Protein AF-A0A553APY9-F1 (afdb_monomer)

Nearest PDB structures (foldseek):
  1v0o-assembly2_B  TM=5.295E-01  e=3.701E-01  Plasmodium falciparum
  6o8i-assembly1_A  TM=5.521E-01  e=5.568E-01  Homo sapiens
  4dgg-assembly2_B  TM=5.653E-01  e=9.412E-01  Gallus gallus
  8agy-assembly1_A  TM=4.780E-01  e=1.501E+00  Corallococcus coralloides

Solvent-accessible surface area (backbone atoms only — not comparable to full-atom values): 6824 Å² total; per-residue (Å²): 134,81,84,71,77,58,82,60,76,80,51,63,60,30,95,58,75,57,36,78,45,75,74,46,70,86,60,47,39,24,41,28,42,30,21,28,56,88,58,38,52,30,41,32,44,35,26,53,50,88,57,65,70,61,47,71,76,64,70,71,89,46,92,60,37,49,71,47,80,41,80,46,95,55,87,63,28,24,28,43,35,39,34,44,74,55,91,82,50,64,65,58,52,48,53,51,51,52,50,49,53,60,72,46,60,89,48,61,51,34,68,61,41,63,72,74,106

pLDDT: mean 89.83, std 10.82, range [36.5, 97.5]

Structure (mmCIF, N/CA/C/O backbone):
data_AF-A0A553APY9-F1
#
_entry.id   AF-A0A553APY9-F1
#
loop_
_atom_site.group_PDB
_atom_site.id
_atom_site.type_symbol
_atom_site.label_atom_id
_atom_site.label_alt_id
_atom_site.label_comp_id
_atom_site.label_asym_id
_atom_site.label_entity_id
_atom_site.label_seq_id
_atom_site.pdbx_PDB_ins_code
_atom_site.Cartn_x
_atom_site.Cartn_y
_atom_site.Cartn_z
_atom_site.occupancy
_atom_site.B_iso_or_equiv
_atom_site.auth_seq_id
_atom_site.auth_comp_id
_atom_site.auth_asym_id
_atom_site.auth_atom_id
_atom_site.pdbx_PDB_model_num
ATOM 1 N N . MET A 1 1 ? -26.928 -11.884 -1.900 1.00 36.50 1 MET A N 1
ATOM 2 C CA . MET A 1 1 ? -26.018 -10.834 -1.399 1.00 36.50 1 MET A CA 1
ATOM 3 C C . MET A 1 1 ? -25.132 -11.452 -0.334 1.00 36.50 1 MET A C 1
ATOM 5 O O . MET A 1 1 ? -25.503 -11.484 0.829 1.00 36.50 1 MET A O 1
ATOM 9 N N . THR A 1 2 ? -24.013 -12.050 -0.732 1.00 36.78 2 THR A N 1
ATOM 10 C CA . THR A 1 2 ? -22.981 -12.454 0.225 1.00 36.78 2 THR A CA 1
ATOM 11 C C . THR A 1 2 ? -22.277 -11.182 0.669 1.00 36.78 2 THR A C 1
ATOM 13 O O . THR A 1 2 ? -21.642 -10.521 -0.147 1.00 36.78 2 THR A O 1
ATOM 16 N N . SER A 1 3 ? -22.445 -10.805 1.937 1.00 44.34 3 SER A N 1
ATOM 17 C CA . SER A 1 3 ? -21.551 -9.851 2.590 1.00 44.34 3 SER A CA 1
ATOM 18 C C . SER A 1 3 ? -20.175 -10.516 2.630 1.00 44.34 3 SER A C 1
ATOM 20 O O . SER A 1 3 ? -19.861 -11.292 3.530 1.00 44.34 3 SER A O 1
ATOM 22 N N . SER A 1 4 ? -19.410 -10.347 1.555 1.00 58.50 4 SER A N 1
ATOM 23 C CA . SER A 1 4 ? -18.017 -10.760 1.507 1.00 58.50 4 SER A CA 1
ATOM 24 C C . SER A 1 4 ? -17.291 -9.867 2.502 1.00 58.50 4 SER A C 1
ATOM 26 O O . SER A 1 4 ? -17.293 -8.649 2.331 1.00 58.50 4 SER A O 1
ATOM 28 N N . LYS A 1 5 ? -16.739 -10.453 3.570 1.00 74.50 5 LYS A N 1
ATOM 29 C CA . LYS A 1 5 ? -15.943 -9.708 4.552 1.00 74.50 5 LYS A CA 1
ATOM 30 C C . LYS A 1 5 ? -14.893 -8.872 3.828 1.00 74.50 5 LYS A C 1
ATOM 32 O O . LYS A 1 5 ? -14.257 -9.355 2.888 1.00 74.50 5 LYS A O 1
ATOM 37 N N . ALA A 1 6 ? -14.725 -7.631 4.265 1.00 83.81 6 ALA A N 1
ATOM 38 C CA . ALA A 1 6 ? -13.698 -6.773 3.708 1.00 83.81 6 ALA A CA 1
ATOM 39 C C . ALA A 1 6 ? -12.320 -7.354 4.077 1.00 83.81 6 ALA A C 1
ATOM 41 O O . ALA A 1 6 ? -12.175 -7.940 5.155 1.00 83.81 6 ALA A O 1
ATOM 42 N N . PRO A 1 7 ? -11.287 -7.190 3.234 1.00 89.62 7 PRO A N 1
ATOM 43 C CA . PRO A 1 7 ? -9.967 -7.780 3.475 1.00 89.62 7 PRO A CA 1
ATOM 44 C C . PRO A 1 7 ? -9.374 -7.398 4.844 1.00 89.62 7 PRO A C 1
ATOM 46 O O . PRO A 1 7 ? -8.695 -8.211 5.469 1.00 89.62 7 PRO A O 1
ATOM 49 N N . TRP A 1 8 ? -9.702 -6.205 5.348 1.00 93.00 8 TRP A N 1
ATOM 50 C CA . TRP A 1 8 ? -9.249 -5.675 6.639 1.00 93.00 8 TRP A CA 1
ATOM 51 C C . TRP A 1 8 ? -9.923 -6.286 7.878 1.00 93.00 8 TRP A C 1
ATOM 53 O O . TRP A 1 8 ? -9.406 -6.114 8.987 1.00 93.00 8 TRP A O 1
ATOM 63 N N . ASP A 1 9 ? -11.056 -6.986 7.723 1.00 89.00 9 ASP A N 1
ATOM 64 C CA . ASP A 1 9 ? -11.813 -7.575 8.844 1.00 89.00 9 ASP A CA 1
ATOM 65 C C . ASP A 1 9 ? -11.021 -8.683 9.550 1.00 89.00 9 ASP A C 1
ATOM 67 O O . ASP A 1 9 ? -11.153 -8.898 10.752 1.00 89.00 9 ASP A O 1
ATOM 71 N N . GLU A 1 10 ? -10.169 -9.379 8.803 1.00 88.31 10 GLU A N 1
ATOM 72 C CA . GLU A 1 10 ? -9.357 -10.494 9.296 1.00 88.31 10 GLU A CA 1
ATOM 73 C C . GLU A 1 10 ? -7.900 -10.094 9.557 1.00 88.31 10 GLU A C 1
ATOM 75 O O . GLU A 1 10 ? -7.073 -10.927 9.933 1.00 88.31 10 GLU A O 1
ATOM 80 N N . MET A 1 11 ? -7.562 -8.824 9.330 1.00 92.25 11 MET A N 1
ATOM 81 C CA . MET A 1 11 ? -6.226 -8.295 9.562 1.00 92.25 11 MET A CA 1
ATOM 82 C C . MET A 1 11 ? -6.098 -7.808 11.001 1.00 92.25 11 MET A C 1
ATOM 84 O O . MET A 1 11 ? -6.916 -7.022 11.496 1.00 92.25 11 MET A O 1
ATOM 88 N N . LYS A 1 12 ? -5.030 -8.256 11.663 1.00 90.94 12 LYS A N 1
ATOM 89 C CA . LYS A 1 12 ? -4.655 -7.758 12.984 1.00 90.94 12 LYS A CA 1
ATOM 90 C C . LYS A 1 12 ? -4.171 -6.314 12.867 1.00 90.94 12 LYS A C 1
ATOM 92 O O . LYS A 1 12 ? -3.375 -6.001 11.981 1.00 90.94 12 LYS A O 1
ATOM 97 N N . THR A 1 13 ? -4.642 -5.465 13.774 1.00 93.62 13 THR A N 1
ATOM 98 C CA . THR A 1 13 ? -4.030 -4.157 14.024 1.00 93.62 13 THR A CA 1
ATOM 99 C C . THR A 1 13 ? -2.642 -4.406 14.624 1.00 93.62 13 THR A C 1
ATOM 101 O O . THR A 1 13 ? -2.563 -5.149 15.605 1.00 93.62 13 THR A O 1
ATOM 104 N N . PRO A 1 14 ? -1.561 -3.903 14.011 1.00 92.56 14 PRO A N 1
ATOM 105 C CA . PRO A 1 14 ? -0.211 -4.075 14.530 1.00 92.56 14 PRO A CA 1
ATOM 106 C C . PRO A 1 14 ? 0.078 -3.106 15.680 1.00 92.56 14 PRO A C 1
ATOM 108 O O . PRO A 1 14 ? -0.596 -2.090 15.836 1.00 92.56 14 PRO A O 1
ATOM 111 N N . ASP A 1 15 ? 1.138 -3.397 16.433 1.00 90.19 15 ASP A N 1
ATOM 112 C CA . ASP A 1 15 ? 1.657 -2.504 17.476 1.00 90.19 15 ASP A CA 1
ATOM 113 C C . ASP A 1 15 ? 2.608 -1.422 16.912 1.00 90.19 15 ASP A C 1
ATOM 115 O O . ASP A 1 15 ? 2.901 -0.439 17.593 1.00 90.19 15 ASP A O 1
ATOM 119 N N . SER A 1 16 ? 3.086 -1.577 15.667 1.00 87.19 16 SER A N 1
ATOM 120 C CA . SER A 1 16 ? 3.913 -0.599 14.943 1.00 87.19 16 SER A CA 1
ATOM 121 C C . SER A 1 16 ? 3.692 -0.664 13.424 1.00 87.19 16 SER A C 1
ATOM 123 O O . SER A 1 16 ? 3.320 -1.709 12.890 1.00 87.19 16 SER A O 1
ATOM 125 N N . ASP A 1 17 ? 3.946 0.449 12.729 1.00 87.25 17 ASP A N 1
ATOM 126 C CA . ASP A 1 17 ? 3.840 0.582 11.267 1.00 87.25 17 ASP A CA 1
ATOM 127 C C . ASP A 1 17 ? 2.469 0.141 10.712 1.00 87.25 17 ASP A C 1
ATOM 129 O O . ASP A 1 17 ? 1.442 0.755 11.015 1.00 87.25 17 ASP A O 1
ATOM 133 N N . TYR A 1 18 ? 2.440 -0.902 9.879 1.00 88.56 18 TYR A N 1
ATOM 134 C CA . TYR A 1 18 ? 1.225 -1.482 9.319 1.00 88.56 18 TYR A CA 1
ATOM 135 C C . TYR A 1 18 ? 1.392 -2.987 9.052 1.00 88.56 18 TYR A C 1
ATOM 137 O O . TYR A 1 18 ? 2.455 -3.465 8.655 1.00 88.56 18 TYR A O 1
ATOM 145 N N . THR A 1 19 ? 0.310 -3.749 9.219 1.00 92.56 19 THR A N 1
ATOM 146 C CA . THR A 1 19 ? 0.218 -5.147 8.772 1.00 92.56 19 THR A CA 1
ATOM 147 C C . THR A 1 19 ? -0.132 -5.157 7.292 1.00 92.56 19 THR A C 1
ATOM 149 O O . THR A 1 19 ? -1.050 -4.442 6.897 1.00 92.56 19 THR A O 1
ATOM 152 N N . VAL A 1 20 ? 0.505 -6.014 6.488 1.00 93.06 20 VAL A N 1
ATOM 153 C CA . VAL A 1 20 ? 0.200 -6.170 5.055 1.00 93.06 20 VAL A CA 1
ATOM 154 C C . VAL A 1 20 ? -0.348 -7.555 4.714 1.00 93.06 20 VAL A C 1
ATOM 156 O O . VAL A 1 20 ? 0.037 -8.564 5.307 1.00 93.06 20 VAL A O 1
ATOM 159 N N . ARG A 1 21 ? -1.242 -7.608 3.725 1.00 94.50 21 ARG A N 1
ATOM 160 C CA . ARG A 1 21 ? -1.699 -8.830 3.053 1.00 94.50 21 ARG A CA 1
ATOM 161 C C . ARG A 1 21 ? -1.588 -8.622 1.544 1.00 94.50 21 ARG A C 1
ATOM 163 O O . ARG A 1 21 ? -2.290 -7.780 0.988 1.00 94.50 21 ARG A O 1
ATOM 170 N N . TYR A 1 22 ? -0.730 -9.403 0.897 1.00 94.44 22 TYR A N 1
ATOM 171 C CA . TYR A 1 22 ? -0.507 -9.338 -0.547 1.00 94.44 22 TYR A CA 1
ATOM 172 C C . TYR A 1 22 ? -1.771 -9.691 -1.342 1.00 94.44 22 TYR A C 1
ATOM 174 O O . TYR A 1 22 ? -2.464 -10.663 -1.031 1.00 94.44 22 TYR A O 1
ATOM 182 N N . VAL A 1 23 ? -2.053 -8.896 -2.373 1.00 94.88 23 VAL A N 1
ATOM 183 C CA . VAL A 1 23 ? -3.082 -9.150 -3.394 1.00 94.88 23 VAL A CA 1
ATOM 184 C C . VAL A 1 23 ? -2.454 -9.797 -4.623 1.00 94.88 23 VAL A C 1
ATOM 186 O O . VAL A 1 23 ? -3.020 -10.734 -5.182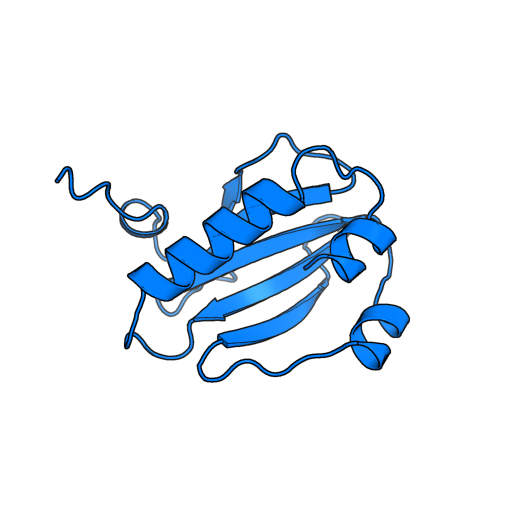 1.00 94.88 23 VAL A O 1
ATOM 189 N N . THR A 1 24 ? -1.277 -9.316 -5.026 1.00 93.69 24 THR A N 1
ATOM 190 C CA . THR A 1 24 ? -0.486 -9.862 -6.136 1.00 93.69 24 THR A CA 1
ATOM 191 C C . THR A 1 24 ? 0.779 -10.541 -5.620 1.00 93.69 24 THR A C 1
ATOM 193 O O . THR A 1 24 ? 1.188 -10.348 -4.474 1.00 93.69 24 THR A O 1
ATOM 196 N N . SER A 1 25 ? 1.416 -11.350 -6.467 1.00 91.44 25 SER A N 1
ATOM 197 C CA . SER A 1 25 ? 2.758 -11.853 -6.173 1.00 91.44 25 SER A CA 1
ATOM 198 C C . SER A 1 25 ? 3.748 -10.686 -6.049 1.00 91.44 25 SER A C 1
ATOM 200 O O . SER A 1 25 ? 3.636 -9.736 -6.827 1.00 91.44 25 SER A O 1
ATOM 202 N N . PRO A 1 26 ? 4.707 -10.749 -5.110 1.00 91.50 26 PRO A N 1
ATOM 203 C CA . PRO A 1 26 ? 5.747 -9.735 -4.992 1.00 91.50 26 PRO A CA 1
ATOM 204 C C . PRO A 1 26 ? 6.559 -9.576 -6.283 1.00 91.50 26 PRO A C 1
ATOM 206 O O . PRO A 1 26 ? 6.942 -10.567 -6.906 1.00 91.50 26 PRO A O 1
ATOM 209 N N . GLY A 1 27 ? 6.848 -8.330 -6.642 1.00 92.00 27 GLY A N 1
ATOM 210 C CA . GLY A 1 27 ? 7.650 -7.928 -7.798 1.00 92.00 27 GLY A CA 1
ATOM 211 C C . GLY A 1 27 ? 7.872 -6.414 -7.812 1.00 92.00 27 GLY A C 1
ATOM 212 O O . GLY A 1 27 ? 7.689 -5.762 -6.780 1.00 92.00 27 GLY A O 1
ATOM 213 N N . ASP A 1 28 ? 8.220 -5.868 -8.978 1.00 95.19 28 ASP A N 1
ATOM 214 C CA . ASP A 1 28 ? 8.484 -4.430 -9.168 1.00 95.19 28 ASP A CA 1
ATOM 215 C C . ASP A 1 28 ? 7.252 -3.561 -8.866 1.00 95.19 28 ASP A C 1
ATOM 217 O O . ASP A 1 28 ? 7.373 -2.427 -8.403 1.00 95.19 28 ASP A O 1
ATOM 221 N N . VAL A 1 29 ? 6.059 -4.126 -9.083 1.00 97.00 29 VAL A N 1
ATOM 222 C CA . VAL A 1 29 ? 4.769 -3.571 -8.671 1.00 97.00 29 VAL A CA 1
ATOM 223 C C . VAL A 1 29 ? 4.035 -4.626 -7.857 1.00 97.00 29 VAL A C 1
ATOM 225 O O . VAL A 1 29 ? 3.758 -5.722 -8.347 1.00 97.00 29 VAL A O 1
ATOM 228 N N . THR A 1 30 ? 3.712 -4.308 -6.605 1.00 96.38 30 THR A N 1
ATOM 229 C CA . THR A 1 30 ? 2.994 -5.229 -5.715 1.00 96.38 30 THR A CA 1
ATOM 230 C C . THR A 1 30 ? 1.814 -4.533 -5.056 1.00 96.38 30 THR A C 1
ATOM 232 O O . THR A 1 30 ? 1.963 -3.464 -4.472 1.00 96.38 30 THR A O 1
ATOM 235 N N . LEU A 1 31 ? 0.634 -5.146 -5.126 1.00 97.12 31 LEU A N 1
ATOM 236 C CA . LEU A 1 31 ? -0.584 -4.605 -4.529 1.00 97.12 31 LEU A CA 1
ATOM 237 C C . LEU A 1 31 ? -0.847 -5.284 -3.192 1.00 97.12 31 LEU A C 1
ATOM 239 O O . LEU A 1 31 ? -0.837 -6.515 -3.103 1.00 97.12 31 LEU A O 1
ATOM 243 N N . CYS A 1 32 ? -1.125 -4.492 -2.164 1.00 96.12 32 CYS A N 1
ATOM 244 C CA . CYS A 1 32 ? -1.321 -4.975 -0.805 1.00 96.12 32 CYS A CA 1
ATOM 245 C C . CYS A 1 32 ? -2.546 -4.324 -0.161 1.00 96.12 32 CYS A C 1
ATOM 247 O O . CYS A 1 32 ? -2.759 -3.116 -0.249 1.00 96.12 32 CYS A O 1
ATOM 249 N N . TRP A 1 33 ? -3.298 -5.122 0.588 1.00 96.69 33 TRP A N 1
ATOM 250 C CA . TRP A 1 33 ? -4.141 -4.600 1.658 1.00 96.69 33 TRP A CA 1
ATOM 251 C C . TRP A 1 33 ? -3.259 -4.294 2.866 1.00 96.69 33 TRP A C 1
ATOM 253 O O . TRP A 1 33 ? -2.344 -5.065 3.166 1.00 96.69 33 TRP A O 1
ATOM 263 N N . GLY A 1 34 ? -3.543 -3.209 3.581 1.00 95.31 34 GLY A N 1
ATOM 264 C CA . GLY A 1 34 ? -2.814 -2.834 4.789 1.00 95.31 34 GLY A CA 1
ATOM 265 C C . GLY A 1 34 ? -3.733 -2.424 5.938 1.00 95.31 34 GLY A C 1
ATOM 266 O O . GLY A 1 34 ? -4.878 -2.039 5.713 1.00 95.3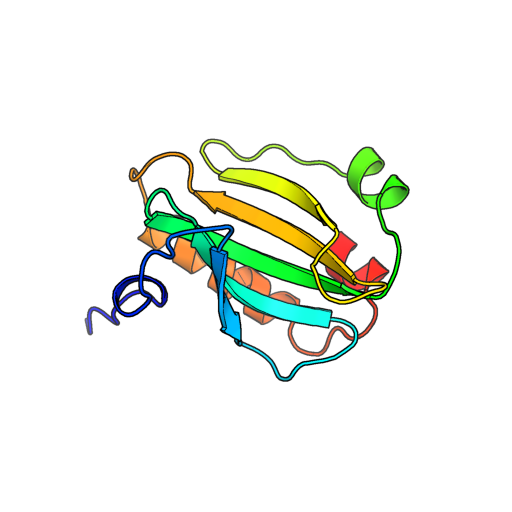1 34 GLY A O 1
ATOM 267 N N . L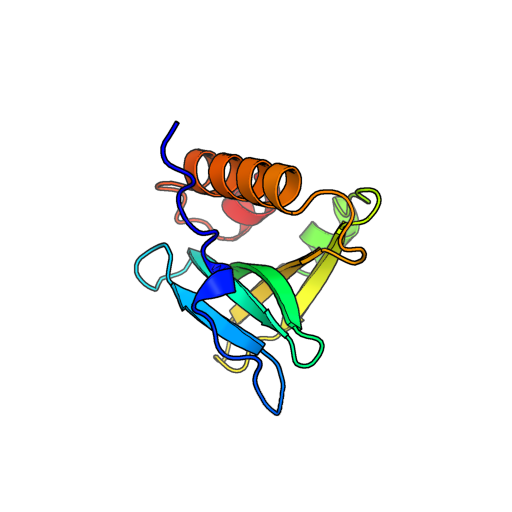YS A 1 35 ? -3.238 -2.502 7.172 1.00 94.75 35 LYS A N 1
ATOM 268 C CA . LYS A 1 35 ? -3.911 -1.955 8.356 1.00 94.75 35 LYS A CA 1
ATOM 269 C C . LYS A 1 35 ? -2.879 -1.313 9.269 1.00 94.75 35 LYS A C 1
ATOM 271 O O . LYS A 1 35 ? -1.909 -1.983 9.619 1.00 94.75 35 LYS A O 1
ATOM 276 N N . ASP A 1 36 ? -3.068 -0.046 9.609 1.00 93.38 36 ASP A N 1
ATOM 277 C CA . ASP A 1 36 ? -2.137 0.704 10.456 1.00 93.38 36 ASP A CA 1
ATOM 278 C C . ASP A 1 36 ? -2.399 0.469 11.955 1.00 93.38 36 ASP A C 1
ATOM 280 O O . ASP A 1 36 ? -3.343 -0.233 12.332 1.00 93.38 36 ASP A O 1
ATOM 284 N N . VAL A 1 37 ? -1.580 1.083 12.812 1.00 93.25 37 VAL A N 1
ATOM 285 C CA . VAL A 1 37 ? -1.712 1.024 14.281 1.00 93.25 37 VAL A CA 1
ATOM 286 C C . VAL A 1 37 ? -3.041 1.577 14.812 1.00 93.25 37 VAL A C 1
ATOM 288 O O . VAL A 1 37 ? -3.483 1.180 15.889 1.00 93.25 37 VAL A O 1
ATOM 291 N N . GLN A 1 38 ? -3.705 2.471 14.073 1.00 92.31 38 GLN A N 1
ATOM 292 C CA . GLN A 1 38 ? -5.026 2.999 14.430 1.00 92.31 38 GLN A CA 1
ATOM 293 C C . GLN A 1 38 ? -6.165 2.078 13.964 1.00 92.31 38 GLN A C 1
ATOM 295 O O . GLN A 1 38 ? -7.328 2.292 14.309 1.00 92.31 38 GLN A O 1
ATOM 300 N N . GLY A 1 39 ? -5.850 1.024 13.209 1.00 91.56 39 GLY A N 1
ATOM 301 C CA . GLY A 1 39 ? -6.822 0.108 12.628 1.00 91.56 39 GLY A CA 1
ATOM 302 C C . GLY A 1 39 ? -7.470 0.630 11.343 1.00 91.56 39 GLY A C 1
ATOM 303 O O . GLY A 1 39 ? -8.451 0.030 10.890 1.00 91.56 39 GLY A O 1
ATOM 304 N N . GLN A 1 40 ? -6.941 1.705 10.757 1.00 93.62 40 GLN A N 1
ATOM 305 C CA . GLN A 1 40 ? -7.400 2.272 9.496 1.00 93.62 40 GLN A CA 1
ATOM 306 C C . GLN A 1 40 ? -7.167 1.291 8.347 1.00 93.62 40 GLN A C 1
ATOM 308 O O . GLN A 1 40 ? -6.216 0.507 8.327 1.00 93.62 40 GLN A O 1
ATOM 313 N N . CYS A 1 41 ? -8.082 1.322 7.381 1.00 94.56 41 CYS A N 1
ATOM 314 C CA . CYS A 1 41 ? -8.003 0.498 6.183 1.00 94.56 41 CYS A CA 1
ATOM 315 C C . CYS A 1 41 ? -7.026 1.146 5.204 1.00 94.56 41 CYS A C 1
ATOM 317 O O . CYS A 1 41 ? -7.241 2.288 4.800 1.00 94.56 41 CYS A O 1
ATOM 319 N N . LEU A 1 42 ? -5.989 0.406 4.815 1.00 95.50 42 LEU A N 1
ATOM 320 C CA . LEU A 1 42 ? -5.006 0.850 3.836 1.00 95.50 42 LEU A CA 1
ATOM 321 C C . LEU A 1 42 ? -5.092 0.029 2.553 1.00 95.50 42 LEU A C 1
ATOM 323 O O . LEU A 1 42 ? -5.344 -1.184 2.585 1.00 95.50 42 LEU A O 1
ATOM 327 N N . PHE A 1 43 ? -4.769 0.675 1.444 1.00 96.56 43 PHE A N 1
ATOM 328 C CA . PHE A 1 43 ? -4.354 0.019 0.213 1.00 96.56 43 PHE A CA 1
ATOM 329 C C . PHE A 1 43 ? -2.983 0.553 -0.184 1.00 96.56 43 PHE A C 1
ATOM 331 O O . PHE A 1 43 ? -2.755 1.758 -0.152 1.00 96.56 43 PHE A O 1
ATOM 338 N N . ILE A 1 44 ? -2.053 -0.349 -0.485 1.00 96.69 44 ILE A N 1
ATOM 339 C CA . ILE A 1 44 ? -0.649 -0.012 -0.708 1.00 96.69 44 ILE A CA 1
ATOM 340 C C . ILE A 1 44 ? -0.239 -0.543 -2.076 1.00 96.69 44 ILE A C 1
ATOM 342 O O . ILE A 1 44 ? -0.340 -1.745 -2.332 1.00 96.69 44 ILE A O 1
ATOM 346 N N . VAL A 1 45 ? 0.263 0.349 -2.926 1.00 97.25 45 VAL A N 1
ATOM 347 C CA . VAL A 1 45 ? 0.954 -0.001 -4.169 1.00 97.25 45 VAL A CA 1
ATOM 348 C C . VAL A 1 45 ? 2.448 0.118 -3.899 1.00 97.25 45 VAL A C 1
ATOM 350 O O . VAL A 1 45 ? 2.976 1.220 -3.758 1.00 97.25 45 VAL A O 1
ATOM 353 N N . GLN A 1 46 ? 3.121 -1.020 -3.761 1.00 96.69 46 GLN A N 1
ATOM 354 C CA . GLN A 1 46 ? 4.573 -1.072 -3.636 1.00 96.69 46 GLN A CA 1
ATOM 355 C C . GLN A 1 46 ? 5.195 -0.939 -5.023 1.00 96.69 46 GLN A C 1
ATOM 357 O O . GLN A 1 46 ? 4.779 -1.632 -5.952 1.00 96.69 46 GLN A O 1
ATOM 362 N N . LEU A 1 47 ? 6.181 -0.061 -5.135 1.00 97.50 47 LEU A N 1
ATOM 363 C CA . LEU A 1 47 ? 6.832 0.353 -6.366 1.00 97.50 47 LEU A CA 1
ATOM 364 C C . LEU A 1 47 ? 8.346 0.266 -6.172 1.00 97.50 47 LEU A C 1
ATOM 366 O O . LEU A 1 47 ? 8.882 0.848 -5.228 1.00 97.50 47 LEU A O 1
ATOM 370 N N . GLU A 1 48 ? 9.036 -0.433 -7.065 1.00 97.31 48 GLU A N 1
ATOM 371 C CA . GLU A 1 48 ? 10.499 -0.413 -7.130 1.00 97.31 48 GLU A CA 1
ATOM 372 C C . GLU A 1 48 ? 10.989 0.956 -7.641 1.00 97.31 48 GLU A C 1
ATOM 374 O O . GLU A 1 48 ? 10.475 1.485 -8.630 1.00 97.31 48 GLU A O 1
ATOM 379 N N . GLY A 1 49 ? 11.996 1.530 -6.985 1.00 96.06 49 GLY A N 1
ATOM 380 C CA . GLY A 1 49 ? 12.634 2.799 -7.340 1.00 96.06 49 GLY A CA 1
ATOM 381 C C . GLY A 1 49 ? 12.143 4.027 -6.561 1.00 96.06 49 GLY A C 1
ATOM 382 O O . GLY A 1 49 ? 11.416 3.931 -5.573 1.00 96.06 49 GLY A O 1
ATOM 383 N N . ASP A 1 50 ? 12.588 5.205 -7.014 1.00 96.25 50 ASP A N 1
ATOM 384 C CA . ASP A 1 50 ? 12.184 6.509 -6.476 1.00 96.25 50 ASP A CA 1
ATOM 385 C C . ASP A 1 50 ? 11.276 7.254 -7.463 1.00 96.25 50 ASP A C 1
ATOM 387 O O . ASP A 1 50 ? 11.692 7.666 -8.545 1.00 96.25 50 ASP A O 1
ATOM 391 N N . HIS A 1 51 ? 10.035 7.463 -7.043 1.00 96.06 51 HIS A N 1
ATOM 392 C CA . HIS A 1 51 ? 8.951 8.086 -7.789 1.00 96.06 51 HIS A CA 1
ATOM 393 C C . HIS A 1 51 ? 8.508 9.424 -7.189 1.00 96.06 51 HIS A C 1
ATOM 395 O O . HIS A 1 51 ? 7.457 9.963 -7.548 1.00 96.06 51 HIS A O 1
ATOM 401 N N . THR A 1 52 ? 9.309 9.999 -6.285 1.00 95.31 52 THR A N 1
ATOM 402 C CA . THR A 1 52 ? 8.977 11.232 -5.553 1.00 95.31 52 THR A CA 1
ATOM 403 C C . THR A 1 52 ? 8.611 12.387 -6.486 1.00 95.31 52 THR A C 1
ATOM 405 O O . THR A 1 52 ? 7.660 13.127 -6.225 1.00 95.31 52 THR A O 1
ATOM 408 N N . GLU A 1 53 ? 9.350 12.568 -7.583 1.00 94.94 53 GLU A N 1
ATOM 409 C CA . GLU A 1 53 ? 9.078 13.650 -8.535 1.00 94.94 53 GLU A CA 1
ATOM 410 C C . GLU A 1 53 ? 7.764 13.455 -9.294 1.00 94.94 53 GLU A C 1
ATOM 412 O O . GLU A 1 53 ? 7.026 14.422 -9.493 1.00 94.94 53 GLU A O 1
ATOM 417 N N . GLN A 1 54 ? 7.463 12.222 -9.711 1.00 93.44 54 GLN A N 1
ATOM 418 C CA . GLN A 1 54 ? 6.222 11.902 -10.415 1.00 93.44 54 GLN A CA 1
ATOM 419 C C . GLN A 1 54 ? 5.018 12.075 -9.490 1.00 93.44 54 GLN A C 1
ATOM 421 O O . GLN A 1 54 ? 4.049 12.734 -9.869 1.00 93.44 54 GLN A O 1
ATOM 426 N N . PHE A 1 55 ? 5.109 11.569 -8.258 1.00 94.19 55 PHE A N 1
ATOM 427 C CA . PHE A 1 55 ? 4.063 11.733 -7.253 1.00 94.19 55 PHE A CA 1
ATOM 428 C C . PHE A 1 55 ? 3.774 13.211 -6.980 1.00 94.19 55 PHE A C 1
ATOM 430 O O . PHE A 1 55 ? 2.627 13.634 -7.053 1.00 94.19 55 PHE A O 1
ATOM 437 N N . ARG A 1 56 ? 4.802 14.043 -6.769 1.00 91.94 56 ARG A N 1
ATOM 438 C CA . ARG A 1 56 ? 4.606 15.485 -6.522 1.00 91.94 56 ARG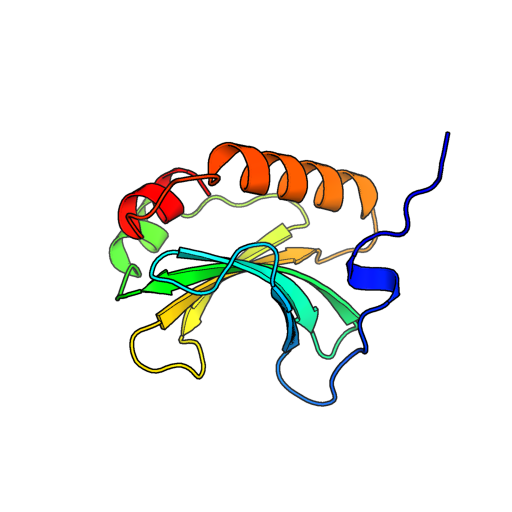 A CA 1
ATOM 439 C C . ARG A 1 56 ? 3.937 16.227 -7.680 1.00 91.94 56 ARG A C 1
ATOM 441 O O . ARG A 1 56 ? 3.243 17.207 -7.432 1.00 91.94 56 ARG A O 1
ATOM 448 N N . LYS A 1 57 ? 4.156 15.800 -8.928 1.00 89.75 57 LYS A N 1
ATOM 449 C CA . LYS A 1 57 ? 3.536 16.420 -10.113 1.00 89.75 57 LYS A CA 1
ATOM 450 C C . LYS A 1 57 ? 2.061 16.049 -10.272 1.00 89.75 57 LYS A C 1
ATOM 452 O O . LYS A 1 57 ? 1.299 16.872 -10.769 1.00 89.75 57 LYS A O 1
ATOM 457 N N . ASN A 1 58 ? 1.683 14.842 -9.850 1.00 83.19 58 ASN A N 1
ATOM 458 C CA . ASN A 1 58 ? 0.363 14.255 -10.101 1.00 83.19 58 ASN A CA 1
ATOM 459 C C . ASN A 1 58 ? -0.469 14.040 -8.825 1.00 83.19 58 ASN A C 1
ATOM 461 O O . ASN A 1 58 ? -1.538 13.432 -8.891 1.00 83.19 58 ASN A O 1
ATOM 465 N N . ALA A 1 59 ? 0.014 14.515 -7.673 1.00 78.69 59 ALA A N 1
ATOM 466 C CA . ALA A 1 59 ? -0.636 14.332 -6.383 1.00 78.69 59 ALA A CA 1
ATOM 467 C C . ALA A 1 59 ? -2.086 14.825 -6.443 1.00 78.69 59 ALA A C 1
ATOM 469 O O . ALA A 1 59 ? -2.355 16.011 -6.646 1.00 78.69 59 ALA A O 1
ATOM 470 N N . THR A 1 60 ? -3.013 13.889 -6.266 1.00 78.81 60 THR A N 1
ATOM 471 C CA . THR A 1 60 ? -4.448 14.152 -6.265 1.00 78.81 60 THR A CA 1
ATOM 472 C C . THR A 1 60 ? -4.972 13.994 -4.850 1.00 78.81 60 THR A C 1
ATOM 474 O O . THR A 1 60 ? -4.623 13.048 -4.149 1.00 78.81 60 THR A O 1
ATOM 477 N N . THR A 1 61 ? -5.821 14.925 -4.426 1.00 79.81 61 THR A N 1
ATOM 478 C CA . THR A 1 61 ? -6.522 14.824 -3.150 1.00 79.81 61 THR A CA 1
ATOM 479 C C . THR A 1 61 ? -7.874 14.160 -3.357 1.00 79.81 61 THR A C 1
ATOM 481 O O . THR A 1 61 ? -8.657 14.550 -4.225 1.00 79.81 61 THR A O 1
ATOM 484 N N . VAL A 1 62 ? -8.165 13.156 -2.537 1.00 83.75 62 VAL A N 1
ATOM 485 C CA . VAL A 1 62 ? -9.475 12.511 -2.495 1.00 83.75 62 VAL A CA 1
ATOM 486 C C . VAL A 1 62 ? -10.049 12.718 -1.103 1.00 83.75 62 VAL A C 1
ATOM 488 O O . VAL A 1 62 ? -9.395 12.458 -0.099 1.00 83.75 62 VAL A O 1
ATOM 491 N N . ASN A 1 63 ? -11.274 13.235 -1.020 1.00 84.00 63 ASN A N 1
ATOM 492 C CA . ASN A 1 63 ? -11.889 13.506 0.277 1.00 84.00 63 ASN A CA 1
ATOM 493 C C . ASN A 1 63 ? -11.972 12.219 1.111 1.00 84.00 63 ASN A C 1
ATOM 495 O O . ASN A 1 63 ? -12.495 11.214 0.635 1.00 84.00 63 ASN A O 1
ATOM 499 N N . ALA A 1 64 ? -11.508 12.288 2.363 1.00 87.19 64 ALA A N 1
ATOM 500 C CA . ALA A 1 64 ? -11.465 11.180 3.322 1.00 87.19 64 ALA A CA 1
ATOM 501 C C . ALA A 1 64 ? -10.514 10.019 2.969 1.00 87.19 64 ALA A C 1
ATOM 503 O O . ALA A 1 64 ? -10.536 9.000 3.664 1.00 87.19 64 ALA A O 1
ATOM 504 N N . ILE A 1 65 ? -9.684 10.169 1.932 1.00 91.38 65 ILE A N 1
ATOM 505 C CA . ILE A 1 65 ? -8.590 9.249 1.624 1.00 91.38 65 ILE A CA 1
ATOM 506 C C . ILE A 1 65 ? -7.295 10.057 1.624 1.00 91.38 65 ILE A C 1
ATOM 508 O O . ILE A 1 65 ? -7.050 10.865 0.728 1.00 91.38 65 ILE A O 1
ATOM 512 N N . GLU A 1 66 ? -6.467 9.830 2.634 1.00 92.38 66 GLU A N 1
ATOM 513 C CA . GLU A 1 66 ? -5.099 10.336 2.645 1.00 92.38 66 GLU A CA 1
ATOM 514 C C . GLU A 1 66 ? -4.280 9.519 1.639 1.00 92.38 66 GLU A C 1
ATOM 516 O O . GLU A 1 66 ? -4.402 8.293 1.575 1.00 92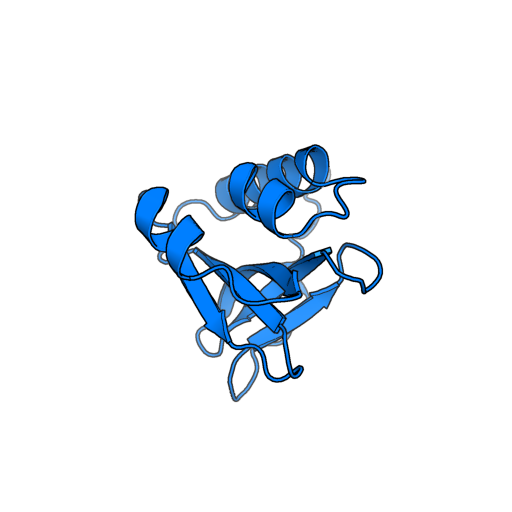.38 66 GLU A O 1
ATOM 521 N N . VAL A 1 67 ? -3.485 10.206 0.819 1.00 93.50 67 VAL A N 1
ATOM 522 C CA . VAL A 1 67 ? -2.636 9.590 -0.204 1.00 93.50 67 VAL A CA 1
ATOM 523 C C . VAL A 1 67 ? -1.209 10.059 0.023 1.00 93.50 67 VAL A C 1
ATOM 525 O O . VAL A 1 67 ? -0.907 11.238 -0.155 1.00 93.50 67 VAL A O 1
ATOM 528 N N . ASP A 1 68 ? -0.330 9.125 0.369 1.00 93.75 68 ASP A N 1
ATOM 529 C CA . ASP A 1 68 ? 1.075 9.394 0.664 1.00 93.75 68 ASP A CA 1
ATOM 530 C C . ASP A 1 68 ? 2.004 8.501 -0.149 1.00 93.75 68 ASP A C 1
ATOM 532 O O . ASP A 1 68 ? 1.686 7.349 -0.432 1.00 93.75 68 ASP A O 1
ATOM 536 N N . LEU A 1 69 ? 3.217 8.988 -0.418 1.00 95.75 69 LEU A N 1
ATOM 537 C CA . LEU A 1 69 ? 4.327 8.161 -0.886 1.00 95.75 69 LEU A CA 1
ATOM 538 C C . LEU A 1 69 ? 5.362 8.019 0.235 1.00 95.75 69 LEU A C 1
ATOM 540 O O . LEU A 1 69 ? 5.924 9.014 0.698 1.00 95.75 69 LEU A O 1
ATOM 544 N N . ARG A 1 70 ? 5.626 6.787 0.678 1.00 94.31 70 ARG A N 1
ATOM 545 C CA . ARG A 1 70 ? 6.561 6.495 1.778 1.00 94.31 70 ARG A CA 1
ATOM 546 C C . ARG A 1 70 ? 7.637 5.509 1.342 1.00 94.31 70 ARG A C 1
ATOM 548 O O . ARG A 1 70 ? 7.383 4.639 0.520 1.00 94.31 70 ARG A O 1
ATOM 555 N N . GLN A 1 71 ? 8.832 5.620 1.915 1.00 94.75 71 GLN A N 1
ATOM 556 C CA . GLN A 1 71 ? 9.851 4.574 1.784 1.00 94.75 71 GLN A CA 1
ATOM 557 C C . GLN A 1 71 ? 9.395 3.334 2.556 1.00 94.75 71 GLN A C 1
ATOM 559 O O . GLN A 1 71 ? 8.893 3.455 3.677 1.00 94.75 71 GLN A O 1
ATOM 564 N N . LEU A 1 72 ? 9.550 2.157 1.956 1.00 91.62 72 LEU A N 1
ATOM 565 C CA . LEU A 1 72 ? 9.235 0.888 2.605 1.00 91.62 72 LEU A CA 1
ATOM 566 C C . LEU A 1 72 ? 10.473 0.330 3.325 1.00 91.62 72 LEU A C 1
ATOM 568 O O . LEU A 1 72 ? 11.597 0.732 3.023 1.00 91.62 72 LEU A O 1
ATOM 572 N N . PRO A 1 73 ? 10.300 -0.616 4.268 1.00 86.75 73 PRO A N 1
ATOM 573 C CA . PRO A 1 73 ? 11.430 -1.302 4.900 1.00 86.75 73 PRO A CA 1
ATOM 574 C C . PRO A 1 73 ? 12.293 -2.093 3.907 1.00 86.75 73 PRO A C 1
ATOM 576 O O . PRO A 1 73 ? 13.473 -2.331 4.159 1.00 86.75 73 PRO A O 1
ATOM 579 N N . GLU A 1 74 ? 11.701 -2.521 2.789 1.00 85.94 74 GLU A N 1
ATOM 580 C CA . GLU A 1 74 ? 12.423 -3.158 1.692 1.00 85.94 74 GLU A CA 1
ATOM 581 C C . GLU A 1 74 ? 13.284 -2.115 0.956 1.00 85.94 74 GLU A C 1
ATOM 583 O O . GLU A 1 74 ? 12.755 -1.104 0.483 1.00 85.94 74 GLU A O 1
ATOM 588 N N . PRO A 1 75 ? 14.607 -2.334 0.844 1.00 87.56 75 PRO A N 1
ATOM 589 C CA . PRO A 1 75 ? 15.499 -1.369 0.221 1.00 87.56 75 PRO A CA 1
ATOM 590 C C . PRO A 1 75 ? 15.145 -1.183 -1.253 1.00 87.56 75 PRO A C 1
ATOM 592 O O . PRO A 1 75 ? 14.945 -2.156 -1.972 1.00 87.56 75 PRO A O 1
ATOM 595 N N . GLY A 1 76 ? 15.116 0.075 -1.693 1.00 92.00 76 GLY A N 1
ATOM 596 C CA . GLY A 1 76 ? 14.803 0.417 -3.079 1.00 92.00 76 GLY A CA 1
ATOM 597 C C . GLY A 1 76 ? 13.310 0.466 -3.393 1.00 92.00 76 GLY A C 1
ATOM 598 O O . GLY A 1 76 ? 12.978 0.735 -4.539 1.00 92.00 76 GLY A O 1
ATOM 599 N N . LYS A 1 77 ? 12.416 0.273 -2.412 1.00 94.56 77 LYS A N 1
ATOM 600 C CA . LYS A 1 77 ? 10.969 0.325 -2.638 1.00 94.56 77 LYS A CA 1
ATOM 601 C C . LYS A 1 77 ? 10.288 1.500 -1.958 1.00 94.56 77 LYS A C 1
ATOM 603 O O . LYS A 1 77 ? 10.534 1.818 -0.793 1.00 94.56 77 LYS A O 1
ATOM 608 N N . GLN A 1 78 ? 9.329 2.068 -2.671 1.00 97.06 78 GLN A 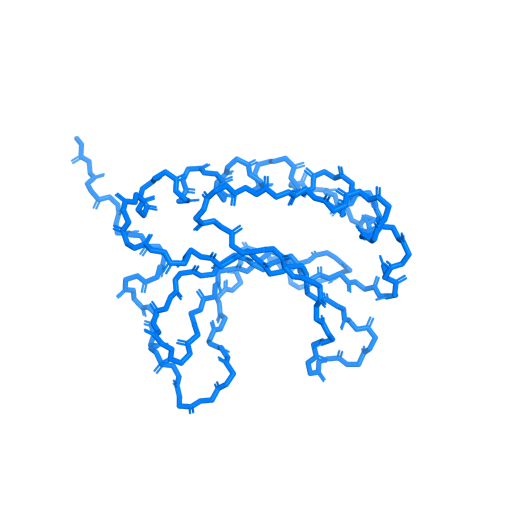N 1
ATOM 609 C CA . GLN A 1 78 ? 8.363 3.019 -2.146 1.00 97.06 78 GLN A CA 1
ATOM 610 C C . GLN A 1 78 ? 6.964 2.412 -2.122 1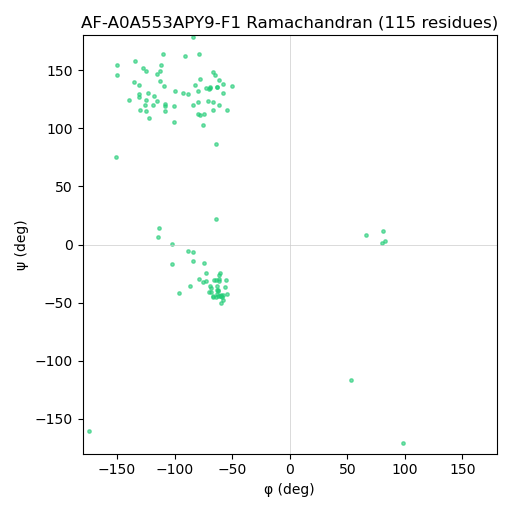.00 97.06 78 GLN A C 1
ATOM 612 O O . GLN A 1 78 ? 6.644 1.502 -2.879 1.00 97.06 78 GLN A O 1
ATOM 617 N N . GLY A 1 79 ? 6.118 2.911 -1.232 1.00 96.12 79 GLY A N 1
ATOM 618 C CA . GLY A 1 79 ? 4.709 2.573 -1.154 1.00 96.12 79 GLY A CA 1
ATOM 619 C C . GLY A 1 79 ? 3.878 3.817 -1.382 1.00 96.12 79 GLY A C 1
ATOM 620 O O . GLY A 1 79 ? 3.988 4.766 -0.605 1.00 96.12 79 GLY A O 1
ATOM 621 N N . LEU A 1 80 ? 3.038 3.795 -2.414 1.00 96.56 80 LEU A N 1
ATOM 622 C CA . LEU A 1 80 ? 1.894 4.693 -2.500 1.00 96.56 80 LEU A CA 1
ATOM 623 C C . LEU A 1 80 ? 0.807 4.125 -1.583 1.00 96.56 80 LEU A C 1
ATOM 625 O O . LEU A 1 80 ? 0.280 3.042 -1.840 1.00 96.56 80 LEU A O 1
ATOM 629 N N . ILE A 1 81 ? 0.525 4.819 -0.487 1.00 95.69 81 ILE A N 1
ATOM 630 C CA . ILE A 1 81 ? -0.388 4.382 0.566 1.00 95.69 81 ILE A CA 1
ATOM 631 C C . ILE A 1 81 ? -1.648 5.232 0.494 1.00 95.69 81 ILE A C 1
ATOM 633 O O . ILE A 1 81 ? -1.585 6.451 0.629 1.00 95.69 81 ILE A O 1
ATOM 637 N N . LEU A 1 82 ? -2.783 4.567 0.302 1.00 95.31 82 LEU A N 1
ATOM 638 C CA . LEU A 1 82 ? -4.110 5.149 0.416 1.00 95.31 82 LEU A CA 1
ATOM 639 C C . LEU A 1 82 ? -4.674 4.754 1.782 1.00 95.31 82 LEU A C 1
ATOM 641 O O . LEU A 1 82 ? -4.852 3.561 2.044 1.00 95.31 82 LEU A O 1
ATOM 645 N N . THR A 1 83 ? -4.975 5.735 2.626 1.00 94.88 83 THR A N 1
ATOM 646 C CA . THR A 1 83 ? -5.486 5.543 3.989 1.00 94.88 83 THR A CA 1
ATOM 647 C C . THR A 1 83 ? -6.903 6.089 4.098 1.00 94.88 83 THR A C 1
ATOM 649 O O . THR A 1 83 ? -7.143 7.268 3.850 1.00 94.88 83 THR A O 1
ATOM 652 N N . LEU A 1 84 ? -7.858 5.255 4.513 1.00 93.25 84 LEU A N 1
ATOM 653 C CA . LEU A 1 84 ? -9.217 5.713 4.803 1.00 93.25 84 LEU A CA 1
ATOM 654 C C . LEU A 1 84 ? -9.250 6.472 6.143 1.00 93.25 84 LEU A C 1
ATOM 656 O O . LEU A 1 84 ? -9.262 5.854 7.209 1.00 93.25 84 LEU A O 1
ATOM 660 N N . GLU A 1 85 ? -9.301 7.807 6.094 1.00 84.88 85 GLU A N 1
ATOM 661 C CA . GLU A 1 85 ? -9.182 8.676 7.277 1.00 84.88 85 GLU A CA 1
ATOM 662 C C . GLU A 1 85 ? -10.381 8.570 8.230 1.00 84.88 85 GLU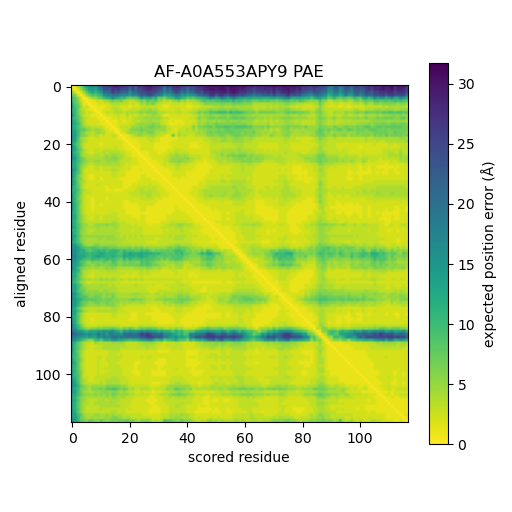 A C 1
ATOM 664 O O . GLU A 1 85 ? -10.238 8.646 9.451 1.00 84.88 85 GLU A O 1
ATOM 669 N N . LYS A 1 86 ? -11.591 8.425 7.679 1.00 72.25 86 LYS A N 1
ATOM 670 C CA . LYS A 1 86 ? -12.847 8.379 8.441 1.00 72.25 86 LYS A CA 1
ATOM 671 C C . LYS A 1 86 ? -13.676 7.183 7.994 1.00 72.25 86 LYS A C 1
ATOM 673 O O . LYS A 1 86 ? -13.841 6.950 6.802 1.00 72.25 86 LYS A O 1
ATOM 678 N N . HIS A 1 87 ? -14.267 6.474 8.954 1.00 61.94 87 HIS A N 1
ATOM 679 C CA . HIS A 1 87 ? -15.090 5.266 8.770 1.00 61.94 87 HIS A CA 1
ATOM 680 C C . HIS A 1 87 ? -16.407 5.463 7.985 1.00 61.94 87 HIS A C 1
ATOM 682 O O . HIS A 1 87 ? -17.337 4.681 8.160 1.00 61.94 87 HIS A O 1
ATOM 688 N N . VAL A 1 88 ? -16.537 6.505 7.163 1.00 60.38 88 VAL A N 1
ATOM 689 C CA . VAL A 1 88 ? -17.836 6.885 6.600 1.00 60.38 88 VAL A CA 1
ATOM 690 C C . VAL A 1 88 ? -18.246 5.998 5.425 1.00 60.38 88 VAL A C 1
ATOM 692 O O . VAL A 1 88 ? -19.425 5.698 5.358 1.00 60.38 88 VAL A O 1
ATOM 695 N N . ASP A 1 89 ? -17.333 5.432 4.623 1.00 75.88 89 ASP A N 1
ATOM 696 C CA . ASP A 1 89 ? -17.720 4.445 3.595 1.00 75.88 89 ASP A CA 1
ATOM 697 C C . ASP A 1 89 ? -16.608 3.429 3.279 1.00 75.88 89 ASP A C 1
ATOM 699 O O . ASP A 1 89 ? -15.952 3.466 2.234 1.00 75.88 89 ASP A O 1
ATOM 703 N N . ARG A 1 90 ? -16.401 2.463 4.182 1.00 87.25 90 ARG A N 1
ATOM 704 C CA . ARG A 1 90 ? -15.444 1.360 3.968 1.00 87.25 90 ARG A CA 1
ATOM 705 C C . ARG A 1 90 ? -15.728 0.572 2.686 1.00 87.25 90 ARG A C 1
ATOM 707 O O . ARG A 1 90 ? -14.791 0.142 2.020 1.00 87.25 90 ARG A O 1
ATOM 714 N N . ASP A 1 91 ? -16.998 0.379 2.340 1.00 88.62 91 ASP A N 1
ATOM 715 C CA . ASP A 1 91 ? -17.388 -0.342 1.125 1.00 88.62 91 ASP A CA 1
ATOM 716 C C . ASP A 1 91 ? -17.037 0.441 -0.147 1.00 88.62 91 ASP A C 1
ATOM 718 O O . ASP A 1 91 ? -16.594 -0.155 -1.128 1.00 88.62 91 ASP A O 1
ATOM 722 N N . LEU A 1 92 ? -17.152 1.774 -0.120 1.00 89.12 92 LEU A N 1
ATOM 723 C CA . LEU A 1 92 ? -16.721 2.624 -1.231 1.00 89.12 92 LEU A CA 1
ATOM 724 C C . LEU A 1 92 ? -15.202 2.570 -1.395 1.00 89.12 92 LEU A C 1
ATOM 726 O O . LEU A 1 92 ? -14.709 2.396 -2.509 1.00 89.12 92 LEU A O 1
ATOM 730 N N . PHE A 1 93 ? -14.466 2.648 -0.285 1.00 92.12 93 PHE A N 1
ATOM 731 C CA . PHE A 1 93 ? -13.015 2.490 -0.301 1.00 92.12 93 PHE A CA 1
ATOM 732 C C . PHE A 1 93 ? -12.605 1.114 -0.839 1.00 92.12 93 PHE A C 1
ATOM 734 O O . PHE A 1 93 ? -11.729 1.015 -1.695 1.00 92.12 93 PHE A O 1
ATOM 741 N N . HIS A 1 94 ? -13.286 0.046 -0.415 1.00 93.00 94 HIS A N 1
ATOM 742 C CA . HIS A 1 94 ? -13.070 -1.294 -0.954 1.00 93.00 94 HIS A CA 1
ATOM 743 C C . HIS A 1 94 ? -13.325 -1.357 -2.465 1.00 93.00 94 HIS A C 1
ATOM 745 O O . HIS A 1 94 ? -12.499 -1.910 -3.189 1.00 93.00 94 HIS A O 1
ATOM 751 N N . GLY A 1 95 ? -14.417 -0.761 -2.953 1.00 92.81 95 GLY A N 1
ATOM 752 C CA . GLY A 1 95 ? -14.730 -0.695 -4.383 1.00 92.81 95 GLY A CA 1
ATOM 753 C C . GLY A 1 95 ? -13.682 0.074 -5.197 1.00 92.81 95 GLY A C 1
ATOM 754 O O . GLY A 1 95 ? -13.294 -0.373 -6.280 1.00 92.81 95 GLY A O 1
ATOM 755 N N . LEU A 1 96 ? -13.159 1.182 -4.658 1.00 92.25 96 LEU A N 1
ATOM 756 C CA . LEU A 1 96 ? -12.034 1.912 -5.252 1.00 92.25 96 LEU A CA 1
ATOM 757 C C . LEU A 1 96 ? -10.804 1.007 -5.365 1.00 92.25 96 LEU A C 1
ATOM 759 O O . LEU A 1 96 ? -10.236 0.869 -6.445 1.00 92.25 96 LEU A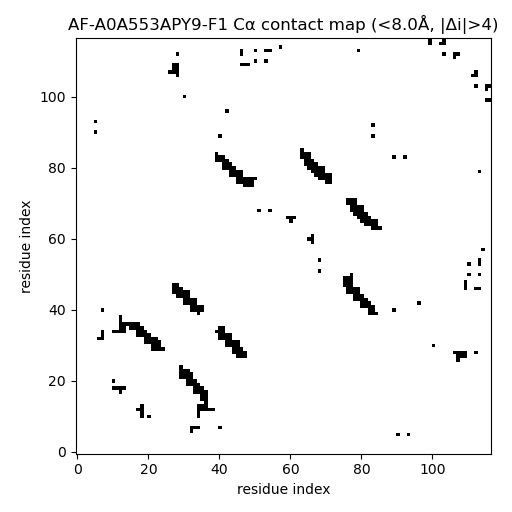 O 1
ATOM 763 N N . CYS A 1 97 ? -10.431 0.337 -4.276 1.00 94.81 97 CYS A N 1
ATOM 764 C CA . CYS A 1 97 ? -9.270 -0.545 -4.266 1.00 94.81 97 CYS A CA 1
ATOM 765 C C . CYS A 1 97 ? -9.438 -1.728 -5.230 1.00 94.81 97 CYS A C 1
ATOM 767 O O . CYS A 1 97 ? -8.498 -2.091 -5.927 1.00 94.81 97 CYS A O 1
ATOM 769 N N . GLN A 1 98 ? -10.638 -2.310 -5.328 1.00 95.44 98 GLN A N 1
ATOM 770 C CA . GLN A 1 98 ? -10.937 -3.352 -6.316 1.00 95.44 98 GLN A CA 1
ATOM 771 C C . GLN A 1 98 ? -10.792 -2.846 -7.756 1.00 95.44 98 GLN A C 1
ATOM 773 O O . GLN A 1 98 ? -10.260 -3.561 -8.604 1.00 95.44 98 GLN A O 1
ATOM 778 N N . THR A 1 99 ? -11.217 -1.609 -8.025 1.00 95.12 99 THR A N 1
ATOM 779 C CA . THR A 1 99 ? -11.038 -0.968 -9.336 1.00 95.12 99 THR A CA 1
ATOM 780 C C . THR A 1 99 ? -9.554 -0.767 -9.647 1.00 95.12 99 THR A C 1
ATOM 782 O O . THR A 1 99 ? -9.106 -1.123 -10.736 1.00 95.12 99 THR A O 1
ATOM 785 N N . LEU A 1 100 ? -8.771 -0.281 -8.677 1.00 95.56 100 LEU A N 1
ATOM 786 C CA . LEU A 1 100 ? -7.319 -0.132 -8.809 1.00 95.56 100 LEU A CA 1
ATOM 787 C C . LEU A 1 100 ? -6.627 -1.474 -9.060 1.00 95.56 100 LEU A C 1
ATOM 789 O O . LEU A 1 100 ? -5.810 -1.571 -9.967 1.00 95.56 100 LEU A O 1
ATOM 793 N N . ILE A 1 101 ? -6.997 -2.530 -8.329 1.00 96.19 101 ILE A N 1
ATOM 794 C CA . ILE A 1 101 ? -6.474 -3.887 -8.552 1.00 96.19 101 ILE A CA 1
ATOM 795 C C . ILE A 1 101 ? -6.751 -4.357 -9.982 1.00 96.19 101 ILE A C 1
ATOM 797 O O . ILE A 1 101 ? -5.867 -4.925 -10.618 1.00 96.19 101 ILE A O 1
ATOM 801 N N . GLY A 1 102 ? -7.957 -4.108 -10.498 1.00 95.75 102 GLY A N 1
ATOM 802 C CA . GLY A 1 102 ? -8.310 -4.433 -11.879 1.00 95.75 102 GLY A CA 1
ATOM 803 C C . GLY A 1 102 ? -7.469 -3.667 -12.905 1.00 95.75 102 GLY A C 1
ATOM 804 O O . GLY A 1 102 ? -6.974 -4.275 -13.851 1.00 95.75 102 GLY A O 1
ATOM 805 N N . ASN A 1 103 ? -7.273 -2.362 -12.697 1.00 95.69 103 ASN A N 1
ATOM 806 C CA . ASN A 1 103 ? -6.524 -1.492 -13.611 1.00 95.69 103 ASN A CA 1
ATOM 807 C C . ASN A 1 103 ? -5.007 -1.726 -13.574 1.00 95.69 103 ASN A C 1
ATOM 809 O O . ASN A 1 103 ? -4.335 -1.550 -14.585 1.00 95.69 103 ASN A O 1
ATOM 813 N N . LEU A 1 104 ? -4.471 -2.120 -12.418 1.00 95.44 104 LEU A N 1
ATOM 814 C CA . LEU A 1 104 ? -3.047 -2.394 -12.214 1.00 95.44 104 LEU A CA 1
ATOM 815 C C . LEU A 1 104 ? -2.676 -3.849 -12.535 1.00 95.44 104 LEU A C 1
ATOM 817 O O . LEU A 1 104 ? -1.499 -4.209 -12.523 1.00 95.44 104 LEU A O 1
ATOM 821 N N . ASN A 1 105 ? -3.657 -4.702 -12.835 1.00 92.50 105 ASN A N 1
ATOM 822 C CA . ASN A 1 105 ? -3.408 -6.094 -13.179 1.00 92.50 105 ASN A CA 1
ATOM 823 C C . ASN A 1 105 ? -2.535 -6.202 -14.441 1.00 92.50 105 ASN A C 1
ATOM 825 O O . ASN A 1 105 ? -2.915 -5.749 -15.519 1.00 92.50 105 ASN A O 1
ATOM 829 N N . GLY A 1 106 ? -1.368 -6.834 -14.307 1.00 87.94 106 GLY A N 1
ATOM 830 C CA . GLY A 1 106 ? -0.404 -7.000 -15.396 1.00 87.94 106 GLY A CA 1
ATOM 831 C C . GLY A 1 106 ? 0.475 -5.775 -15.676 1.00 87.94 106 GLY A C 1
ATOM 832 O O . GLY A 1 106 ? 1.313 -5.845 -16.573 1.00 87.94 106 GLY A O 1
ATOM 833 N N . VAL A 1 107 ? 0.335 -4.681 -14.918 1.00 95.12 107 VAL A N 1
ATOM 834 C CA . VAL A 1 107 ? 1.256 -3.539 -14.993 1.00 95.12 107 VAL A CA 1
ATOM 835 C C . VAL A 1 107 ? 2.511 -3.871 -14.188 1.00 95.12 107 VAL A C 1
ATOM 837 O O . VAL A 1 107 ? 2.456 -3.993 -12.969 1.00 95.12 107 VAL A O 1
ATOM 840 N N . SER A 1 108 ? 3.642 -4.035 -14.874 1.00 93.56 108 SER A N 1
ATOM 841 C CA . SER A 1 108 ? 4.932 -4.355 -14.247 1.00 93.56 108 SER A CA 1
ATOM 842 C C . SER A 1 108 ? 5.872 -3.157 -14.127 1.00 93.56 108 SER A C 1
ATOM 844 O O . SER A 1 108 ? 6.843 -3.233 -13.388 1.00 93.56 108 SER A O 1
ATOM 846 N N . ASP A 1 109 ? 5.615 -2.073 -14.864 1.00 96.69 109 ASP A N 1
ATOM 847 C CA . ASP A 1 109 ? 6.430 -0.858 -14.808 1.00 96.69 109 ASP A CA 1
ATOM 848 C C . ASP A 1 109 ? 5.980 0.039 -13.637 1.00 96.69 109 ASP A C 1
ATOM 850 O O . ASP A 1 109 ? 4.818 0.464 -13.618 1.00 96.69 109 ASP A O 1
ATOM 854 N N . PRO A 1 110 ? 6.861 0.354 -12.667 1.00 95.94 110 PRO A N 1
ATOM 855 C CA . PRO A 1 110 ? 6.478 1.120 -11.482 1.00 95.94 110 PRO A CA 1
ATOM 856 C C . PRO A 1 110 ? 6.004 2.550 -11.777 1.00 95.94 110 PRO A C 1
ATOM 858 O O . PRO A 1 110 ? 5.065 3.033 -11.143 1.00 95.94 110 PRO A O 1
ATOM 861 N N . ALA A 1 111 ? 6.595 3.223 -12.769 1.00 94.75 111 ALA A N 1
ATOM 862 C CA . ALA A 1 111 ? 6.191 4.578 -13.139 1.00 94.75 111 ALA A CA 1
ATOM 863 C C . ALA A 1 111 ? 4.804 4.587 -13.804 1.00 94.75 111 ALA A C 1
ATOM 865 O O . ALA A 1 111 ? 3.966 5.440 -13.501 1.00 94.75 111 ALA A O 1
ATOM 866 N N . ALA A 1 112 ? 4.523 3.614 -14.675 1.00 94.94 112 ALA A N 1
ATOM 867 C CA . ALA A 1 112 ? 3.202 3.417 -15.258 1.00 94.94 112 ALA A CA 1
ATOM 868 C C . ALA A 1 112 ? 2.163 3.064 -14.186 1.00 94.94 112 ALA A C 1
ATOM 870 O O . ALA A 1 112 ? 1.072 3.630 -14.197 1.00 94.94 112 ALA A O 1
ATOM 871 N N . ALA A 1 113 ? 2.507 2.191 -13.234 1.00 95.38 113 ALA A N 1
ATOM 872 C CA . ALA A 1 113 ? 1.630 1.838 -12.120 1.00 95.38 113 ALA A CA 1
ATOM 873 C C . ALA A 1 113 ? 1.262 3.062 -11.268 1.00 95.38 113 ALA A C 1
ATOM 875 O O . ALA A 1 113 ? 0.084 3.268 -10.988 1.00 95.38 113 ALA A O 1
ATOM 876 N N . LEU A 1 114 ? 2.231 3.923 -10.936 1.00 94.12 114 LEU A N 1
ATOM 877 C CA . LEU A 1 114 ? 1.961 5.185 -10.239 1.00 94.12 114 LEU A CA 1
ATOM 878 C C . LEU A 1 114 ? 1.116 6.161 -11.070 1.00 94.12 114 LEU A C 1
ATOM 880 O O . LEU A 1 114 ? 0.400 6.976 -10.512 1.00 94.12 114 LEU A O 1
ATOM 884 N N . GLY A 1 115 ? 1.218 6.130 -12.399 1.00 91.50 115 GLY A N 1
ATOM 885 C CA . GLY A 1 115 ? 0.382 6.965 -13.265 1.00 91.50 115 GLY A CA 1
ATOM 886 C C . GLY A 1 115 ? -1.076 6.501 -13.349 1.00 91.50 115 GLY A C 1
ATOM 887 O O . GLY A 1 115 ? -1.948 7.303 -13.676 1.00 91.50 115 GLY A O 1
ATOM 888 N N . VAL A 1 116 ? -1.328 5.214 -13.097 1.00 91.12 116 VAL A N 1
ATOM 889 C CA . VAL A 1 116 ? -2.667 4.606 -13.092 1.00 91.12 116 VAL A CA 1
ATOM 890 C C . VAL A 1 116 ? -3.345 4.738 -11.728 1.00 91.12 116 VAL A C 1
ATOM 892 O O . VAL A 1 116 ? -4.570 4.869 -11.684 1.00 91.12 116 VAL A O 1
ATOM 895 N N . ALA A 1 117 ? -2.564 4.641 -10.649 1.00 85.88 117 ALA A N 1
ATOM 896 C CA . ALA A 1 117 ? -3.026 4.727 -9.265 1.00 85.88 117 ALA A CA 1
ATOM 897 C C . ALA A 1 117 ? -3.367 6.164 -8.848 1.00 85.88 117 ALA A C 1
ATOM 899 O O . ALA A 1 117 ? -4.404 6.319 -8.163 1.00 85.88 117 ALA A O 1
#

Sequence (117 aa):
MTSSKAPWDEMKTPDSDYTVRYVTSPGDVTLCWGKDVQGQCLFIVQLEGDHTEQFRKNATTVNAIEVDLRQLPEPGKQGLILTLEKHVDRDLFHGLCQTLIGNLNGVSDPAAALGVA

Radius of gyration: 13.65 Å; Cα contacts (8 Å, |Δi|>4): 197; chains: 1; bounding box: 42×29×33 Å

Secondary structure (DSSP, 8-state):
------GGGGSPPPSSSEEEEESS-SSSEEEEEEEETT--EEEEEEEES--HHHHHHH---BTTEEEEEEE-SSTTEEEEEEEE-STT-HHHHHHHHHHHHHHHTT---HHHHHHH-

Foldseek 3Di:
DPPPDQPLVPDDQDPAAWDWDWPDDDAQWTWIWIAYNVRWTKIKTKHAADCPVVCVVPPDDDPQWDWDWADDPPPRIIIGMTTRNDPPCPPVVSVVSVVLCVQCVPPRHRSVSVVSD

Mean predicted aligned error: 4.56 Å